Protein AF-A0A353BB73-F1 (afdb_monomer)

pLDDT: mean 84.13, std 10.79, range [51.28, 96.62]

Structure (mmCIF, N/CA/C/O backbone):
data_AF-A0A353BB73-F1
#
_entry.id   AF-A0A353BB73-F1
#
loop_
_atom_site.group_PDB
_atom_site.id
_atom_site.type_symbol
_atom_site.label_atom_id
_atom_site.label_alt_id
_atom_site.label_comp_id
_atom_site.label_asym_id
_atom_site.label_entity_id
_atom_site.label_seq_id
_atom_site.pdbx_PDB_ins_code
_atom_site.Cartn_x
_atom_site.Cartn_y
_atom_site.Cartn_z
_atom_site.occupancy
_atom_site.B_iso_or_equiv
_atom_site.auth_seq_id
_atom_site.auth_comp_id
_atom_site.auth_asym_id
_atom_site.auth_atom_id
_atom_site.pdbx_PDB_model_num
ATOM 1 N N . MET A 1 1 ? 8.110 -0.715 4.806 1.00 82.62 1 MET A N 1
ATOM 2 C CA . MET A 1 1 ? 6.773 -1.357 4.775 1.00 82.62 1 MET A CA 1
ATOM 3 C C . MET A 1 1 ? 6.803 -2.669 5.545 1.00 82.62 1 MET A C 1
ATOM 5 O O . MET A 1 1 ? 6.028 -2.789 6.477 1.00 82.62 1 MET A O 1
ATOM 9 N N . GLN A 1 2 ? 7.721 -3.593 5.231 1.00 82.88 2 GLN A N 1
ATOM 10 C CA . GLN A 1 2 ? 7.862 -4.891 5.917 1.00 82.88 2 GLN A CA 1
ATOM 11 C C . GLN A 1 2 ? 8.074 -4.792 7.433 1.00 82.88 2 GLN A C 1
ATOM 13 O O . GLN A 1 2 ? 7.359 -5.449 8.178 1.00 82.88 2 GLN A O 1
ATOM 18 N N . GLU A 1 3 ? 8.935 -3.880 7.890 1.00 87.50 3 GLU A N 1
ATOM 19 C CA . GLU A 1 3 ? 9.157 -3.589 9.322 1.00 87.50 3 GLU A CA 1
ATOM 20 C C . GLU A 1 3 ? 7.880 -3.209 10.092 1.00 87.50 3 GLU A C 1
ATOM 22 O O . GLU A 1 3 ? 7.816 -3.355 11.305 1.00 87.50 3 GLU A O 1
ATOM 27 N N . HIS A 1 4 ? 6.853 -2.733 9.385 1.00 89.38 4 HIS A N 1
ATOM 28 C CA . HIS A 1 4 ? 5.583 -2.298 9.958 1.00 89.38 4 HIS A CA 1
ATOM 29 C C . HIS A 1 4 ? 4.425 -3.255 9.644 1.00 89.38 4 HIS A C 1
ATOM 31 O O . HIS A 1 4 ? 3.269 -2.901 9.867 1.00 89.38 4 HIS A O 1
ATOM 37 N N . ALA A 1 5 ? 4.689 -4.449 9.103 1.00 86.50 5 ALA A N 1
ATOM 38 C CA . ALA A 1 5 ? 3.640 -5.381 8.681 1.00 86.50 5 ALA A CA 1
ATOM 39 C C . ALA A 1 5 ? 2.639 -5.694 9.810 1.00 86.50 5 ALA A C 1
ATOM 41 O O . ALA A 1 5 ? 1.430 -5.706 9.583 1.00 86.50 5 ALA A O 1
ATOM 42 N N . GLU A 1 6 ? 3.131 -5.867 11.039 1.00 88.81 6 GLU A N 1
ATOM 43 C CA . GLU A 1 6 ? 2.280 -6.127 12.204 1.00 88.81 6 GLU A CA 1
ATOM 44 C C . GLU A 1 6 ? 1.438 -4.905 12.613 1.00 88.81 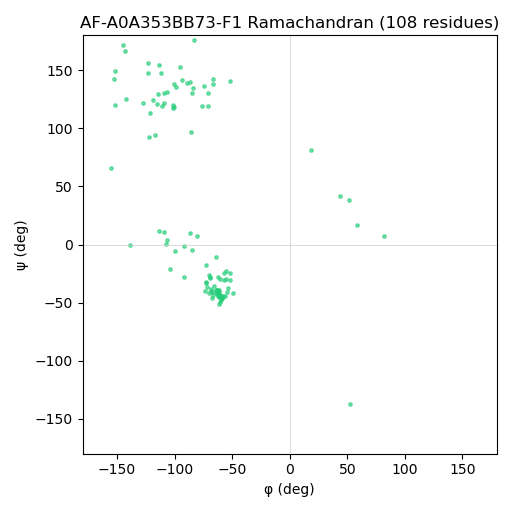6 GLU A C 1
ATOM 46 O O . GLU A 1 6 ? 0.324 -5.073 13.103 1.00 88.81 6 GLU A O 1
ATOM 51 N N . ASP A 1 7 ? 1.905 -3.675 12.367 1.00 92.31 7 ASP A N 1
ATOM 52 C CA . ASP A 1 7 ? 1.111 -2.464 12.620 1.00 92.31 7 ASP A CA 1
ATOM 53 C C . ASP A 1 7 ? -0.093 -2.389 11.672 1.00 92.31 7 ASP A C 1
ATOM 55 O O . ASP A 1 7 ? -1.207 -2.096 12.105 1.00 92.31 7 ASP A O 1
ATOM 59 N N . PHE A 1 8 ? 0.111 -2.697 10.387 1.00 92.06 8 PHE A N 1
ATOM 60 C CA . PHE A 1 8 ? -0.980 -2.771 9.409 1.00 92.06 8 PHE A CA 1
ATOM 61 C C . PHE A 1 8 ? -1.975 -3.878 9.764 1.00 92.06 8 PHE A C 1
ATOM 63 O O . PHE A 1 8 ? -3.184 -3.645 9.748 1.00 92.06 8 PHE A O 1
ATOM 70 N N . LYS A 1 9 ? -1.475 -5.046 10.184 1.00 89.94 9 LYS A N 1
ATOM 71 C CA . LYS A 1 9 ? -2.313 -6.165 10.628 1.00 89.94 9 LYS A CA 1
ATOM 72 C C . LYS A 1 9 ? -3.176 -5.800 11.839 1.00 89.94 9 LYS A C 1
ATOM 74 O O . LYS A 1 9 ? -4.368 -6.088 11.839 1.00 89.94 9 LYS A O 1
ATOM 79 N N . LYS A 1 10 ? -2.608 -5.132 12.851 1.00 93.12 10 LYS A N 1
ATOM 80 C CA . LYS A 1 10 ? -3.352 -4.656 14.036 1.00 93.12 10 LYS A CA 1
ATOM 81 C C . LYS A 1 10 ? -4.461 -3.666 13.682 1.00 93.12 10 LYS A C 1
ATOM 83 O O . LYS A 1 10 ? -5.473 -3.622 14.368 1.00 93.12 10 LYS A O 1
ATOM 88 N N . LEU A 1 11 ? -4.278 -2.901 12.609 1.00 92.44 11 LEU A N 1
ATOM 89 C CA . LEU A 1 11 ? -5.272 -1.967 12.076 1.00 92.44 11 LEU A CA 1
ATOM 90 C C . LEU A 1 11 ? -6.256 -2.631 11.100 1.00 92.44 11 LEU A C 1
ATOM 92 O O . LEU A 1 11 ? -7.022 -1.931 10.441 1.00 92.44 11 LEU A O 1
ATOM 96 N N . ASN A 1 12 ? -6.237 -3.966 11.002 1.00 91.44 12 ASN A N 1
ATOM 97 C CA . ASN A 1 12 ? -7.043 -4.752 10.071 1.00 91.44 12 ASN A CA 1
ATOM 98 C C . ASN A 1 12 ? -6.913 -4.267 8.614 1.00 91.44 12 ASN A C 1
ATOM 100 O O . ASN A 1 12 ? -7.898 -4.200 7.878 1.00 91.44 12 ASN A O 1
ATOM 104 N N . ALA A 1 13 ? -5.698 -3.877 8.219 1.00 93.25 13 ALA A N 1
ATOM 105 C CA . ALA A 1 13 ? -5.387 -3.378 6.889 1.00 93.25 13 ALA A CA 1
ATOM 106 C C . ALA A 1 13 ? -4.540 -4.389 6.107 1.00 93.25 13 ALA A C 1
ATOM 108 O O . ALA A 1 13 ? -3.503 -4.857 6.585 1.00 93.25 13 ALA A O 1
ATOM 109 N N . GLU A 1 14 ? -4.957 -4.677 4.876 1.00 93.06 14 GLU A N 1
ATOM 110 C CA . GLU A 1 14 ? -4.181 -5.464 3.919 1.00 93.06 14 GLU A CA 1
ATOM 111 C C . GLU A 1 14 ? -3.265 -4.550 3.093 1.00 93.06 14 GLU A C 1
ATOM 113 O O . GLU A 1 14 ? -3.660 -3.464 2.663 1.00 93.06 14 GLU A O 1
ATOM 118 N N . LEU A 1 15 ? -2.028 -4.994 2.852 1.00 92.62 15 LEU A N 1
ATOM 119 C CA . LEU A 1 15 ? -1.100 -4.317 1.951 1.00 92.62 15 LEU A CA 1
ATOM 120 C C . LEU A 1 15 ? -1.053 -5.035 0.603 1.00 92.62 15 LEU A C 1
ATOM 122 O O . LEU A 1 15 ? -0.646 -6.195 0.523 1.00 92.62 15 LEU A O 1
ATOM 126 N N . ILE A 1 16 ? -1.412 -4.299 -0.449 1.00 92.31 16 ILE A N 1
ATOM 127 C CA . ILE A 1 16 ? -1.433 -4.780 -1.830 1.00 92.31 16 ILE A CA 1
ATOM 128 C C . ILE A 1 16 ? -0.465 -3.939 -2.663 1.00 92.31 16 ILE A C 1
ATOM 130 O O . ILE A 1 16 ? -0.578 -2.712 -2.722 1.00 92.31 16 ILE A O 1
ATOM 134 N N . PHE A 1 17 ? 0.477 -4.599 -3.331 1.00 89.50 17 PHE A N 1
ATOM 135 C CA . PHE A 1 17 ? 1.432 -3.971 -4.240 1.00 89.50 17 PHE A CA 1
ATOM 136 C C . PHE A 1 17 ? 1.127 -4.395 -5.670 1.00 89.50 17 PHE A C 1
ATOM 138 O O . PHE A 1 17 ? 1.185 -5.577 -5.998 1.00 89.50 17 PHE A O 1
ATOM 145 N N . VAL A 1 18 ? 0.813 -3.422 -6.525 1.00 87.88 18 VAL A N 1
ATOM 146 C CA . VAL A 1 18 ? 0.486 -3.663 -7.934 1.00 87.88 18 VAL A CA 1
ATOM 147 C C . VAL A 1 18 ? 1.696 -3.339 -8.802 1.00 87.88 18 VAL A C 1
ATOM 149 O O . VAL A 1 18 ? 2.146 -2.192 -8.859 1.00 87.88 18 VAL A O 1
ATOM 152 N N . PHE A 1 19 ? 2.203 -4.345 -9.503 1.00 84.44 19 PHE A N 1
ATOM 153 C CA . PHE A 1 19 ? 3.295 -4.224 -10.462 1.00 84.44 19 PHE A CA 1
ATOM 154 C C . PHE A 1 19 ? 2.715 -4.142 -11.873 1.00 84.44 19 PHE A C 1
ATOM 156 O O . PHE A 1 19 ? 1.807 -4.894 -12.219 1.00 84.44 19 PHE A O 1
ATOM 163 N N . ARG A 1 20 ? 3.228 -3.222 -12.696 1.00 79.56 20 ARG A N 1
ATOM 164 C CA . ARG A 1 20 ? 2.926 -3.197 -14.134 1.00 79.56 20 ARG A CA 1
ATOM 165 C C . ARG A 1 20 ? 3.874 -4.146 -14.835 1.00 79.56 20 ARG A C 1
ATOM 167 O O . ARG A 1 20 ? 5.071 -4.015 -14.597 1.00 79.56 20 ARG A O 1
ATOM 174 N N . GLU A 1 21 ? 3.323 -5.024 -15.670 1.00 66.19 21 GLU A N 1
ATOM 175 C CA . GLU A 1 21 ? 4.021 -5.844 -16.668 1.00 66.19 21 GLU A CA 1
ATOM 176 C C . GLU A 1 21 ? 5.539 -5.974 -16.433 1.00 66.19 21 GLU A C 1
ATOM 178 O O . GLU A 1 21 ? 6.361 -5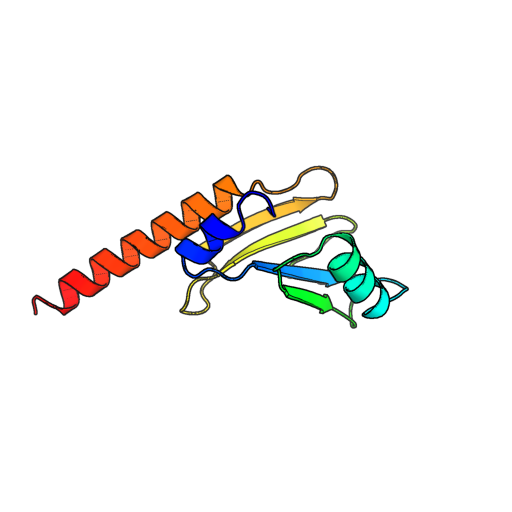.271 -17.024 1.00 66.19 21 GLU A O 1
ATOM 183 N N . GLU A 1 22 ? 5.932 -6.883 -15.540 1.00 62.34 22 GLU A N 1
ATOM 184 C CA . GLU A 1 22 ? 7.316 -7.339 -15.525 1.00 62.34 22 GLU A CA 1
ATOM 185 C C . GLU A 1 22 ? 7.510 -8.272 -16.723 1.00 62.34 22 GLU A C 1
ATOM 187 O O . GLU A 1 22 ? 6.678 -9.144 -16.961 1.00 62.34 22 GLU A O 1
ATOM 192 N N . ARG A 1 23 ? 8.621 -8.147 -17.463 1.00 64.69 23 ARG A N 1
ATOM 193 C CA . ARG A 1 23 ? 8.951 -9.019 -18.617 1.00 64.69 23 ARG A CA 1
ATOM 194 C C . ARG A 1 23 ? 8.875 -10.520 -18.277 1.00 64.69 23 ARG A C 1
ATOM 196 O O . ARG A 1 23 ? 8.668 -11.360 -19.145 1.00 64.69 23 ARG A O 1
ATOM 203 N N . SER A 1 24 ? 9.033 -10.840 -16.994 1.00 70.94 24 SER A N 1
ATOM 204 C CA . SER A 1 24 ? 8.985 -12.184 -16.414 1.00 70.94 24 SER A CA 1
ATOM 205 C C . SER A 1 24 ? 7.637 -12.529 -15.752 1.00 70.94 24 SER A C 1
ATOM 207 O O . SER A 1 24 ? 7.433 -13.670 -15.329 1.00 70.94 24 SER A O 1
ATOM 209 N N . GLY A 1 25 ? 6.719 -11.564 -15.665 1.00 77.12 25 GLY A N 1
ATOM 210 C CA . GLY A 1 25 ? 5.353 -11.685 -15.167 1.00 77.12 25 GLY A CA 1
ATOM 211 C C . GLY A 1 25 ? 5.247 -12.316 -13.781 1.00 77.12 25 GLY A C 1
ATOM 212 O O . GLY A 1 25 ? 6.044 -12.056 -12.882 1.00 77.12 25 GLY A O 1
ATOM 213 N N . VAL A 1 26 ? 4.267 -13.208 -13.621 1.00 81.94 26 VAL A N 1
ATOM 214 C CA . VAL A 1 26 ? 3.976 -13.910 -12.357 1.00 81.94 26 VAL A CA 1
ATOM 215 C C . VAL A 1 26 ? 5.198 -14.652 -11.800 1.00 81.94 26 VAL A C 1
ATOM 217 O O . VAL A 1 26 ? 5.326 -14.786 -10.585 1.00 81.94 26 VAL A O 1
ATOM 220 N N . ARG A 1 27 ? 6.125 -15.118 -12.652 1.00 84.75 27 ARG A N 1
ATOM 221 C CA . ARG A 1 27 ? 7.345 -15.800 -12.184 1.00 84.75 27 ARG A CA 1
ATOM 222 C C . ARG A 1 27 ? 8.248 -14.878 -11.374 1.00 84.75 27 ARG A C 1
ATOM 224 O O . ARG A 1 27 ? 8.807 -15.325 -10.379 1.00 84.75 27 ARG A O 1
ATOM 231 N N . ALA A 1 28 ? 8.374 -13.613 -11.766 1.00 82.25 28 ALA A N 1
ATOM 232 C CA . ALA A 1 28 ? 9.176 -12.668 -11.001 1.00 82.25 28 ALA A CA 1
ATOM 233 C C . ALA A 1 28 ? 8.498 -12.282 -9.682 1.00 82.25 28 ALA A C 1
ATOM 235 O O . ALA A 1 28 ? 9.176 -12.249 -8.662 1.00 82.25 28 ALA A O 1
ATOM 236 N N . LEU A 1 29 ? 7.167 -12.145 -9.653 1.00 86.00 29 LEU A N 1
ATOM 237 C CA . LEU A 1 29 ? 6.445 -11.951 -8.389 1.00 86.00 29 LEU A CA 1
ATOM 238 C C . LEU A 1 29 ? 6.610 -13.135 -7.430 1.00 86.00 29 LEU A C 1
ATOM 240 O O . LEU A 1 29 ? 6.818 -12.925 -6.238 1.00 86.00 29 LEU A O 1
ATOM 244 N N . LYS A 1 30 ? 6.561 -14.375 -7.940 1.00 85.44 30 LYS A N 1
ATOM 245 C CA . LYS A 1 30 ? 6.847 -15.573 -7.133 1.00 85.44 30 LYS A CA 1
ATOM 246 C C . LYS A 1 30 ? 8.262 -15.522 -6.564 1.00 85.44 30 LYS A C 1
ATOM 248 O O . LYS A 1 30 ? 8.422 -15.674 -5.362 1.00 85.44 30 LYS A O 1
ATOM 253 N N . LYS A 1 31 ? 9.258 -15.210 -7.400 1.00 86.25 31 LYS A N 1
ATOM 254 C CA . LYS A 1 31 ? 10.646 -15.069 -6.952 1.00 86.25 31 LYS A CA 1
ATOM 255 C C . LYS A 1 31 ? 10.795 -13.997 -5.867 1.00 86.25 31 LYS A C 1
ATOM 257 O O . LYS A 1 31 ? 11.420 -14.272 -4.858 1.00 86.25 31 LYS A O 1
ATOM 262 N N . LEU A 1 32 ? 10.195 -12.817 -6.041 1.00 84.75 32 LEU A N 1
ATOM 263 C CA . LEU A 1 32 ? 10.231 -11.747 -5.035 1.00 84.75 32 LEU A CA 1
ATOM 264 C C . LEU A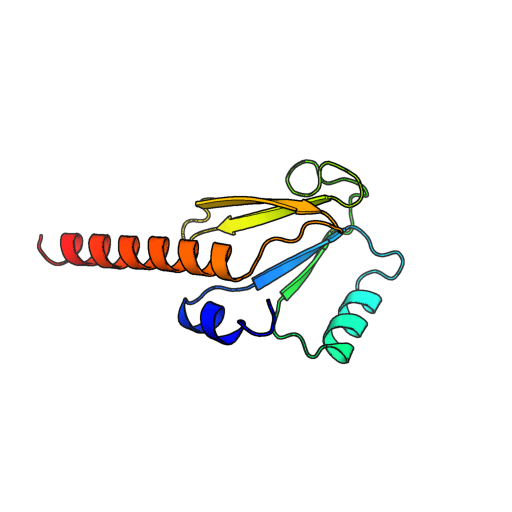 1 32 ? 9.595 -12.183 -3.713 1.00 84.75 32 LEU A C 1
ATOM 266 O O . LEU A 1 32 ? 10.135 -11.913 -2.645 1.00 84.75 32 LEU A O 1
ATOM 270 N N . ARG A 1 33 ? 8.450 -12.865 -3.773 1.00 85.31 33 ARG A N 1
ATOM 271 C CA . ARG A 1 33 ? 7.798 -13.388 -2.572 1.00 85.31 33 ARG A CA 1
ATOM 272 C C . ARG A 1 33 ? 8.689 -14.401 -1.856 1.00 85.31 33 ARG A C 1
ATOM 274 O O . ARG A 1 33 ? 8.788 -14.327 -0.639 1.00 85.31 33 ARG A O 1
ATOM 281 N N . ASP A 1 34 ? 9.300 -15.320 -2.596 1.00 86.69 34 ASP A N 1
ATOM 282 C CA . ASP A 1 34 ? 10.123 -16.389 -2.028 1.00 86.69 34 ASP A CA 1
ATOM 283 C C . ASP A 1 34 ? 11.473 -15.843 -1.505 1.00 86.69 34 ASP A C 1
ATOM 285 O O . ASP A 1 34 ? 11.968 -16.309 -0.488 1.00 86.69 34 ASP A O 1
ATOM 289 N N . GLU A 1 35 ? 12.040 -14.814 -2.148 1.00 86.62 35 GLU A N 1
ATOM 290 C CA . GLU A 1 35 ? 13.302 -14.164 -1.753 1.00 86.62 35 GLU A CA 1
ATOM 291 C C . GLU A 1 35 ? 13.156 -13.278 -0.509 1.00 86.62 35 GLU A C 1
ATOM 293 O O . GLU A 1 35 ? 14.035 -13.258 0.349 1.00 86.62 35 GLU A O 1
ATOM 298 N N . PHE A 1 36 ? 12.050 -12.538 -0.403 1.00 82.25 36 PHE A N 1
ATOM 299 C CA . PHE A 1 36 ? 11.835 -11.564 0.674 1.00 82.25 36 PHE A CA 1
ATOM 300 C C . PHE A 1 36 ? 10.817 -12.025 1.726 1.00 82.25 36 PHE A C 1
ATOM 302 O O . PHE A 1 36 ? 10.461 -11.242 2.612 1.00 82.25 36 PHE A O 1
ATOM 309 N N . GLU A 1 37 ? 10.309 -13.256 1.601 1.00 82.38 37 GLU A N 1
ATOM 310 C CA . GLU A 1 37 ? 9.274 -13.863 2.453 1.00 82.38 37 GLU A CA 1
ATOM 311 C C . GLU A 1 37 ? 8.115 -12.897 2.763 1.00 82.38 37 GLU A C 1
ATOM 313 O O . GLU A 1 37 ? 7.635 -12.761 3.894 1.00 82.38 37 GLU A O 1
ATOM 318 N N . THR A 1 38 ? 7.684 -12.137 1.750 1.00 77.81 38 THR A N 1
ATOM 319 C CA . THR A 1 38 ? 6.750 -11.032 1.981 1.00 77.81 38 THR A CA 1
ATOM 320 C C . THR A 1 38 ? 5.367 -11.568 2.336 1.00 77.81 38 THR A C 1
ATOM 322 O O . THR A 1 38 ? 4.790 -12.345 1.576 1.00 77.81 38 THR A O 1
ATOM 325 N N . LYS A 1 39 ? 4.770 -11.059 3.418 1.00 79.88 39 LYS A N 1
ATOM 326 C CA . LYS A 1 39 ? 3.373 -11.349 3.800 1.00 79.88 39 LYS A CA 1
ATOM 327 C C . LYS A 1 39 ? 2.335 -10.514 3.032 1.00 79.88 39 LYS A C 1
ATOM 329 O O . LYS A 1 39 ? 1.166 -10.502 3.398 1.00 79.88 39 LYS A O 1
ATOM 334 N N . PHE A 1 40 ? 2.769 -9.747 2.034 1.00 86.94 40 PHE A N 1
ATOM 335 C CA . PHE A 1 40 ? 1.920 -8.809 1.305 1.00 86.94 40 PHE A CA 1
ATOM 336 C C . PHE A 1 40 ? 1.377 -9.432 0.029 1.00 86.94 40 PHE A C 1
ATOM 338 O O . PHE A 1 40 ? 2.023 -10.279 -0.590 1.00 86.94 40 PHE A O 1
ATOM 345 N N . THR A 1 41 ? 0.218 -8.949 -0.403 1.00 89.88 41 THR A N 1
ATOM 346 C CA . THR A 1 41 ? -0.365 -9.354 -1.677 1.00 89.88 41 THR A CA 1
ATOM 347 C C . THR A 1 41 ? 0.378 -8.650 -2.809 1.00 89.88 41 THR A C 1
ATOM 349 O O . THR A 1 41 ? 0.412 -7.420 -2.886 1.00 89.88 41 THR A O 1
ATOM 352 N N . LEU A 1 42 ? 0.990 -9.433 -3.699 1.00 89.56 42 LEU A N 1
ATOM 353 C CA . LEU A 1 42 ? 1.634 -8.939 -4.916 1.00 89.56 42 LEU A CA 1
ATOM 354 C C . LEU A 1 42 ? 0.699 -9.198 -6.099 1.00 89.56 42 LEU A C 1
ATOM 356 O O . LEU A 1 42 ? 0.389 -10.346 -6.414 1.00 89.56 42 LEU A O 1
ATOM 360 N N . ALA A 1 43 ? 0.254 -8.133 -6.753 1.00 88.19 43 ALA A N 1
ATOM 361 C CA . ALA A 1 43 ? -0.640 -8.187 -7.900 1.00 88.19 43 ALA A CA 1
ATOM 362 C C . ALA A 1 43 ? 0.087 -7.747 -9.173 1.00 88.19 43 ALA A C 1
ATOM 364 O O . ALA A 1 43 ? 0.958 -6.876 -9.140 1.00 88.19 43 ALA A O 1
ATOM 365 N N . LEU A 1 44 ? -0.297 -8.334 -10.306 1.00 86.50 44 LEU A N 1
ATOM 366 C CA . LEU A 1 44 ? 0.256 -8.012 -11.617 1.00 86.50 44 LEU A CA 1
ATOM 367 C C . LEU A 1 44 ? -0.825 -7.410 -12.511 1.00 86.50 44 LEU A C 1
ATOM 369 O O . LEU A 1 44 ? -1.823 -8.059 -12.815 1.00 86.5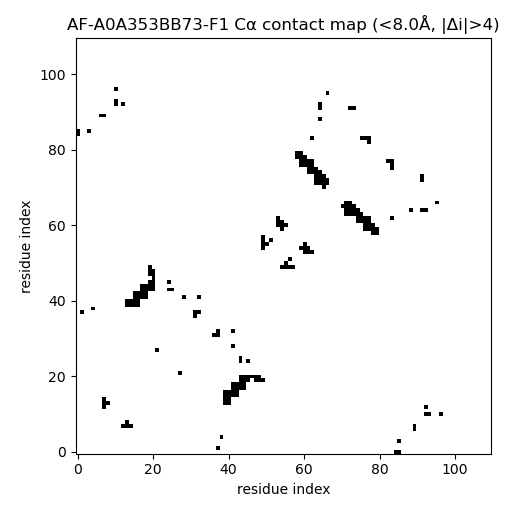0 44 LEU A O 1
ATOM 373 N N . ASP A 1 45 ? -0.591 -6.189 -12.969 1.00 83.69 45 ASP A N 1
ATOM 374 C CA . ASP A 1 45 ? -1.344 -5.577 -14.056 1.00 83.69 45 ASP A CA 1
ATOM 375 C C . ASP A 1 45 ? -0.712 -6.006 -15.386 1.00 83.69 45 ASP A C 1
ATOM 377 O O . ASP A 1 45 ? 0.305 -5.456 -15.821 1.00 83.69 45 ASP A O 1
ATOM 381 N N . LEU A 1 46 ? -1.298 -7.046 -15.987 1.00 72.31 46 LEU A N 1
ATOM 382 C CA . LEU A 1 46 ? -0.823 -7.677 -17.223 1.00 72.31 46 LEU A CA 1
ATOM 383 C C . LEU A 1 46 ? -1.057 -6.828 -18.475 1.00 72.31 46 LEU A C 1
ATOM 385 O O . LEU A 1 46 ? -0.458 -7.112 -19.505 1.00 72.31 46 LEU A O 1
ATOM 389 N N . ASN A 1 47 ? -1.939 -5.828 -18.417 1.00 62.09 47 ASN A N 1
ATOM 390 C CA . ASN A 1 47 ? -2.520 -5.268 -19.634 1.00 62.09 47 ASN A CA 1
ATOM 391 C C . ASN A 1 47 ? -2.011 -3.883 -20.022 1.00 62.09 47 ASN A C 1
ATOM 393 O O . ASN A 1 47 ? -2.495 -3.351 -21.022 1.00 62.09 47 ASN A O 1
ATOM 397 N N . LYS A 1 48 ? -1.090 -3.253 -19.276 1.00 63.44 48 LYS A N 1
ATOM 398 C CA . LY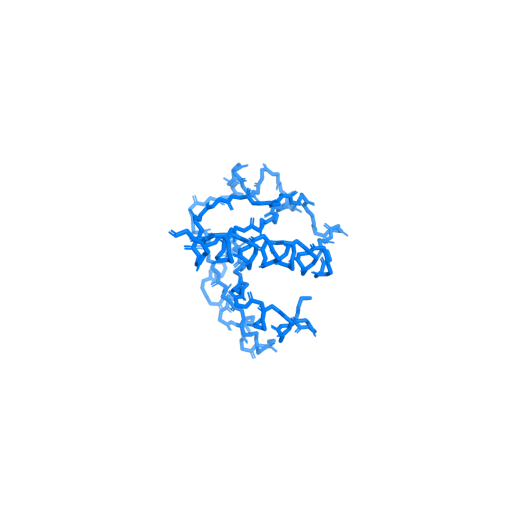S A 1 48 ? -0.702 -1.866 -19.575 1.00 63.44 48 LYS A CA 1
ATOM 399 C C . LYS A 1 48 ? 0.728 -1.485 -19.179 1.00 63.44 48 LYS A C 1
ATOM 401 O O . LYS A 1 48 ? 1.046 -1.313 -18.005 1.00 63.44 48 LYS A O 1
ATOM 406 N N . ALA A 1 49 ? 1.512 -1.073 -20.181 1.00 57.97 49 ALA A N 1
ATOM 407 C CA . ALA A 1 49 ? 2.731 -0.277 -19.995 1.00 57.97 49 ALA A CA 1
ATOM 408 C C . ALA A 1 49 ? 2.470 1.050 -19.235 1.00 57.97 49 ALA A C 1
ATOM 410 O O . ALA A 1 49 ? 3.360 1.608 -18.586 1.00 57.97 49 ALA A O 1
ATOM 411 N N . LYS A 1 50 ? 1.235 1.579 -19.278 1.00 59.66 50 LYS A N 1
ATOM 412 C CA . LYS A 1 50 ? 0.792 2.780 -18.546 1.00 59.66 50 LYS A CA 1
ATOM 413 C C . LYS A 1 50 ? -0.635 2.627 -18.030 1.00 59.66 50 LYS A C 1
ATOM 415 O O . LYS A 1 50 ? -1.556 2.466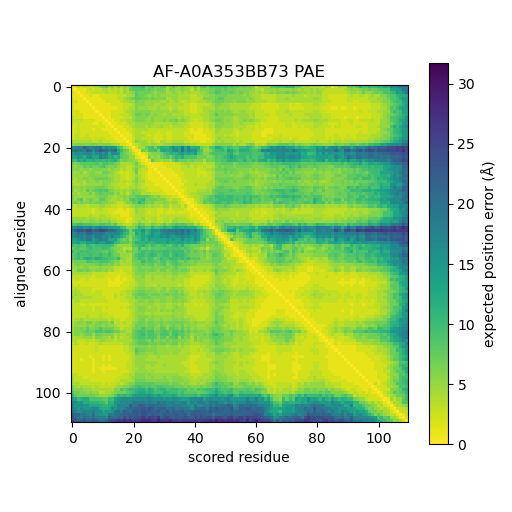 -18.826 1.00 59.66 50 LYS A O 1
ATOM 420 N N . THR A 1 51 ? -0.829 2.818 -16.726 1.00 68.25 51 THR A N 1
ATOM 421 C CA . THR A 1 51 ? -2.166 2.830 -16.118 1.00 68.25 51 THR A CA 1
ATOM 422 C C . THR A 1 51 ? -2.417 4.210 -15.517 1.00 68.25 51 THR A C 1
ATOM 424 O O . THR A 1 51 ? -2.009 4.455 -14.384 1.00 68.25 51 THR A O 1
ATOM 427 N N . PRO A 1 52 ? -3.061 5.145 -16.252 1.00 69.44 52 PRO A N 1
ATOM 428 C CA . PRO A 1 52 ? -3.179 6.552 -15.854 1.00 69.44 52 PRO A CA 1
ATOM 429 C C . PRO A 1 52 ? -3.710 6.778 -14.436 1.00 69.44 52 PRO A C 1
ATOM 431 O O . PRO A 1 52 ? -3.313 7.733 -13.780 1.00 69.44 52 PRO A O 1
ATOM 434 N N . ARG A 1 53 ? -4.567 5.873 -13.948 1.00 75.06 53 ARG A N 1
ATOM 435 C CA . ARG A 1 53 ? -5.202 5.969 -12.628 1.00 75.06 53 ARG A CA 1
ATOM 436 C C . ARG A 1 53 ? -4.222 5.850 -11.456 1.00 75.06 53 ARG A C 1
ATOM 438 O O . ARG A 1 53 ? -4.418 6.520 -10.452 1.00 75.06 53 ARG A O 1
ATOM 445 N N . TYR A 1 54 ? -3.183 5.022 -11.566 1.00 74.00 54 TYR A N 1
ATOM 446 C CA . TYR A 1 54 ? -2.259 4.751 -10.450 1.00 74.00 54 TYR A CA 1
ATOM 447 C C . TYR A 1 54 ? -0.783 4.689 -10.841 1.00 74.00 54 TYR A C 1
ATOM 449 O O . TYR A 1 54 ? 0.083 4.473 -9.999 1.00 74.00 54 TYR A O 1
ATOM 457 N N . SER A 1 55 ? -0.465 4.867 -12.119 1.00 75.56 55 SER A N 1
ATOM 458 C CA . SER A 1 55 ? 0.902 4.906 -12.623 1.00 75.56 55 SER A CA 1
ATOM 459 C C . SER A 1 55 ? 0.969 5.706 -13.937 1.00 75.56 55 SER A C 1
ATOM 461 O O . SER A 1 55 ? 1.220 5.154 -15.017 1.00 75.56 55 SER A O 1
ATOM 463 N N . PRO A 1 56 ? 0.696 7.025 -13.868 1.00 71.69 56 PRO A N 1
ATOM 464 C CA . PRO A 1 56 ? 0.495 7.867 -15.048 1.00 71.69 56 PRO A CA 1
ATOM 465 C C . PRO A 1 56 ? 1.771 8.102 -15.859 1.00 71.69 56 PRO A C 1
ATOM 467 O O . PRO A 1 56 ? 1.703 8.298 -17.072 1.00 71.69 56 PRO A O 1
ATOM 470 N N . LYS A 1 57 ? 2.942 8.068 -15.213 1.00 80.44 57 LYS A N 1
ATOM 471 C CA . LYS A 1 57 ? 4.245 8.307 -15.847 1.00 80.44 57 LYS A CA 1
ATOM 472 C C . LYS A 1 57 ? 5.194 7.114 -15.639 1.00 80.44 57 LYS A C 1
ATOM 474 O O . LYS A 1 57 ? 5.031 6.347 -14.677 1.00 80.44 57 LYS A O 1
ATOM 479 N N . PRO A 1 58 ? 6.202 6.923 -16.511 1.00 79.56 58 PRO A N 1
ATOM 480 C CA . PRO A 1 58 ? 7.265 5.947 -16.274 1.00 79.56 58 PRO A CA 1
ATOM 481 C C . PRO A 1 58 ? 7.904 6.147 -14.895 1.00 79.56 58 PRO A C 1
ATOM 483 O O . PRO A 1 58 ? 8.091 7.283 -14.468 1.00 79.56 58 PRO A O 1
ATOM 486 N N . LYS A 1 59 ? 8.227 5.051 -14.196 1.00 79.94 59 LYS A N 1
ATOM 487 C CA . LYS A 1 59 ? 8.887 5.068 -12.871 1.00 79.94 59 LYS A CA 1
ATOM 488 C C . LYS A 1 59 ? 8.139 5.837 -11.762 1.00 79.94 59 LYS A C 1
ATOM 490 O O . LYS A 1 59 ? 8.725 6.140 -10.723 1.00 79.94 59 LYS A O 1
ATOM 495 N N . THR A 1 60 ? 6.853 6.123 -11.964 1.00 85.75 60 THR A N 1
ATOM 496 C CA . THR A 1 60 ? 5.960 6.708 -10.953 1.00 85.75 60 THR A CA 1
ATOM 497 C C . THR A 1 60 ? 4.875 5.723 -10.562 1.00 85.75 60 THR A C 1
ATOM 499 O O . THR A 1 60 ? 4.513 4.842 -11.344 1.00 85.75 60 THR A O 1
ATOM 502 N N . PHE A 1 61 ? 4.351 5.874 -9.359 1.00 87.31 61 PHE A N 1
ATOM 503 C CA . PHE A 1 61 ? 3.246 5.081 -8.844 1.00 87.31 61 PHE A CA 1
ATOM 504 C C . PHE A 1 61 ? 2.468 5.910 -7.831 1.00 87.31 61 PHE A C 1
ATOM 506 O O . PHE A 1 61 ? 3.027 6.771 -7.155 1.00 87.31 61 PHE A O 1
ATOM 513 N N . THR A 1 62 ? 1.176 5.656 -7.727 1.00 90.00 62 THR A N 1
ATOM 514 C CA . THR A 1 62 ? 0.302 6.306 -6.759 1.00 90.00 62 THR A CA 1
ATOM 515 C C . THR A 1 62 ? -0.040 5.306 -5.673 1.00 90.00 62 THR A C 1
ATOM 517 O O . THR A 1 62 ? -0.418 4.173 -5.959 1.00 90.00 62 THR A O 1
ATOM 520 N N . ASN A 1 63 ? 0.099 5.728 -4.423 1.00 92.62 63 ASN A N 1
ATOM 521 C CA . ASN A 1 63 ? -0.252 4.927 -3.264 1.00 92.62 63 ASN A CA 1
ATOM 522 C C . ASN A 1 63 ? -1.607 5.396 -2.748 1.00 92.62 63 ASN A C 1
ATOM 524 O O . ASN A 1 63 ? -1.839 6.605 -2.650 1.00 92.62 63 ASN A O 1
ATOM 528 N N . PHE A 1 64 ? -2.462 4.454 -2.375 1.00 94.44 64 PHE A N 1
ATOM 529 C CA . PHE A 1 64 ? -3.798 4.745 -1.875 1.00 94.44 64 PHE A CA 1
ATOM 530 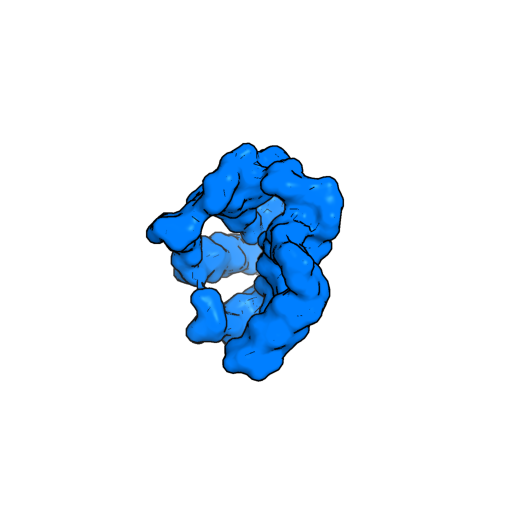C C . PHE A 1 64 ? -3.993 4.143 -0.488 1.00 94.44 64 PHE A C 1
ATOM 532 O O . PHE A 1 64 ? -3.458 3.079 -0.187 1.00 94.44 64 PHE A O 1
ATOM 539 N N . VAL A 1 65 ? -4.790 4.820 0.335 1.00 95.75 65 VAL A N 1
ATOM 540 C CA . VAL A 1 65 ? -5.476 4.198 1.473 1.00 95.75 65 VAL A CA 1
ATOM 541 C C . VAL A 1 65 ? -6.946 4.151 1.114 1.00 95.75 65 VAL A C 1
ATOM 543 O O . VAL A 1 65 ? -7.538 5.194 0.826 1.00 95.75 65 VAL A O 1
ATOM 546 N N . ILE A 1 66 ? -7.510 2.951 1.112 1.00 95.06 66 ILE A N 1
ATOM 547 C CA . ILE A 1 66 ? -8.914 2.692 0.808 1.00 95.06 66 ILE A CA 1
ATOM 548 C C . ILE A 1 66 ? -9.545 2.157 2.092 1.00 95.06 66 ILE A C 1
ATOM 550 O O . ILE A 1 66 ? -8.966 1.279 2.729 1.00 95.06 66 ILE A O 1
ATOM 554 N N . ASP A 1 67 ? -10.672 2.727 2.513 1.00 94.56 67 ASP A N 1
ATOM 555 C CA . ASP A 1 67 ? -11.392 2.228 3.687 1.00 94.56 67 ASP A CA 1
ATOM 556 C C . ASP A 1 67 ? -12.305 1.038 3.350 1.00 94.56 67 ASP A C 1
ATOM 558 O O . ASP A 1 67 ? -12.463 0.650 2.192 1.00 94.56 67 ASP A O 1
ATOM 562 N N . SER A 1 68 ? -12.937 0.460 4.373 1.00 92.31 68 SER A N 1
ATOM 563 C CA . SER A 1 68 ? -13.822 -0.700 4.224 1.00 92.31 68 SER A CA 1
ATOM 564 C C . SER A 1 68 ? -15.080 -0.433 3.388 1.00 92.31 68 SER A C 1
ATOM 566 O O . SER A 1 68 ? -15.781 -1.378 3.048 1.00 92.31 68 SER A O 1
ATOM 568 N N . THR A 1 69 ? -15.384 0.827 3.061 1.00 92.56 69 THR A N 1
ATOM 569 C CA . THR A 1 69 ? -16.499 1.202 2.173 1.00 92.56 69 THR A CA 1
ATOM 570 C C . THR A 1 69 ? -16.064 1.315 0.709 1.00 92.56 69 THR A C 1
ATOM 572 O O . THR A 1 69 ? -16.877 1.612 -0.163 1.00 92.56 69 THR A O 1
ATOM 575 N N . GLY A 1 70 ? -14.776 1.096 0.425 1.00 91.88 70 GLY A N 1
ATOM 576 C CA . GLY A 1 70 ? -14.189 1.270 -0.902 1.00 91.88 70 GLY A CA 1
ATOM 577 C C . GLY A 1 70 ? -13.820 2.720 -1.226 1.00 91.88 70 GLY A C 1
ATOM 578 O O . GLY A 1 70 ? -13.426 3.013 -2.357 1.00 91.88 70 GLY A O 1
ATOM 579 N N . LYS A 1 71 ? -13.911 3.649 -0.264 1.00 94.81 71 LYS A N 1
ATOM 580 C CA . LYS A 1 71 ? -13.591 5.061 -0.492 1.00 94.81 71 LYS A CA 1
ATOM 581 C C . LYS A 1 71 ? -12.092 5.307 -0.350 1.00 94.81 71 LYS A C 1
ATOM 583 O O . LYS A 1 71 ? -11.463 4.893 0.622 1.00 94.81 71 LYS A O 1
ATOM 588 N N . ILE A 1 72 ? -11.518 6.057 -1.291 1.00 95.06 72 ILE A N 1
ATOM 589 C CA . ILE A 1 72 ? -10.1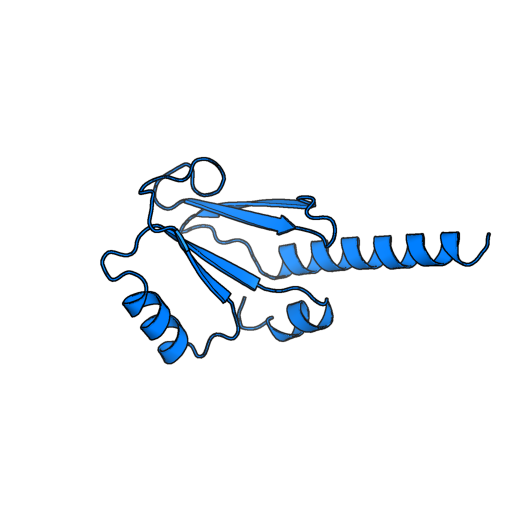35 6.537 -1.185 1.00 95.06 72 ILE A CA 1
ATOM 590 C C . ILE A 1 72 ? -10.072 7.620 -0.104 1.00 95.06 72 ILE A C 1
ATOM 592 O O . ILE A 1 72 ? -10.711 8.668 -0.206 1.00 95.06 72 ILE A O 1
ATOM 596 N N . ARG A 1 73 ? -9.273 7.370 0.931 1.00 96.00 73 ARG A N 1
ATOM 597 C CA . ARG A 1 73 ? -9.079 8.261 2.082 1.00 96.00 73 ARG A CA 1
ATOM 598 C C . ARG A 1 73 ? -7.761 9.016 2.040 1.00 96.00 73 ARG A C 1
ATOM 600 O O . ARG A 1 73 ? -7.635 10.047 2.695 1.00 96.00 73 ARG A O 1
ATOM 607 N N . LEU A 1 74 ? -6.790 8.522 1.278 1.00 95.69 74 LEU A N 1
ATOM 608 C CA . LEU A 1 74 ? -5.512 9.187 1.051 1.00 95.69 74 LEU A CA 1
ATOM 609 C C . LEU A 1 74 ? -4.930 8.768 -0.292 1.00 95.69 74 LEU A C 1
ATOM 611 O O . LEU A 1 74 ? -5.019 7.604 -0.676 1.00 95.69 74 LEU A O 1
ATOM 615 N N . THR A 1 75 ? -4.310 9.729 -0.969 1.00 94.69 75 THR A N 1
ATOM 616 C CA . THR A 1 75 ? -3.563 9.532 -2.210 1.00 94.69 75 THR A CA 1
ATOM 617 C C . THR A 1 75 ? -2.179 10.140 -2.028 1.00 94.69 75 THR A C 1
ATOM 619 O O . THR A 1 75 ? -2.071 11.328 -1.733 1.00 94.69 75 THR A O 1
ATOM 622 N N . ILE A 1 76 ? -1.124 9.341 -2.191 1.00 92.44 76 ILE A N 1
ATOM 623 C CA . ILE A 1 76 ? 0.264 9.812 -2.124 1.00 92.44 76 ILE A CA 1
ATOM 624 C C . ILE A 1 76 ? 0.959 9.486 -3.449 1.00 92.44 76 ILE A C 1
ATOM 626 O O . ILE A 1 76 ? 1.179 8.301 -3.739 1.00 92.44 76 ILE A O 1
ATOM 630 N N . PRO A 1 77 ? 1.339 10.493 -4.255 1.00 90.62 77 PRO A N 1
ATOM 631 C CA . PRO A 1 77 ? 2.170 10.258 -5.425 1.00 90.62 77 PRO A CA 1
ATOM 632 C C . PRO A 1 77 ? 3.568 9.794 -4.996 1.00 90.62 77 PRO A C 1
ATOM 634 O O . PRO A 1 77 ? 4.123 10.265 -4.005 1.00 90.62 77 PRO A O 1
ATOM 637 N N . GLY A 1 78 ? 4.143 8.868 -5.752 1.00 89.31 78 GLY A N 1
ATOM 638 C CA . GLY A 1 78 ? 5.463 8.308 -5.503 1.00 89.31 78 GLY A CA 1
ATOM 639 C C . GLY A 1 78 ? 6.238 8.033 -6.787 1.00 89.31 78 GLY A C 1
ATOM 640 O O . GLY A 1 78 ? 5.709 8.045 -7.905 1.00 89.31 78 GLY A O 1
ATOM 641 N N . SER A 1 79 ? 7.528 7.785 -6.613 1.00 89.00 79 SER A N 1
ATOM 642 C CA . SER A 1 79 ? 8.454 7.409 -7.673 1.00 89.00 79 SER A CA 1
ATOM 643 C C . SER A 1 79 ? 9.499 6.426 -7.155 1.00 89.00 79 SER A C 1
ATOM 645 O O . SER A 1 79 ? 9.605 6.163 -5.956 1.00 89.00 79 SER A O 1
ATOM 647 N N . VAL A 1 80 ? 10.304 5.881 -8.067 1.00 83.69 80 VAL A N 1
ATOM 648 C CA . VAL A 1 80 ? 11.426 5.001 -7.703 1.00 83.69 80 VAL A CA 1
ATOM 649 C C . VAL A 1 80 ? 12.422 5.660 -6.737 1.00 83.69 80 VAL A C 1
ATOM 651 O O . VAL A 1 80 ? 12.999 4.953 -5.915 1.00 83.69 80 VAL A O 1
ATOM 654 N N . THR A 1 81 ? 12.584 6.988 -6.803 1.00 85.69 81 THR A N 1
ATOM 655 C CA . THR A 1 81 ? 13.466 7.777 -5.924 1.00 85.69 81 THR A CA 1
ATOM 656 C C . THR A 1 81 ? 12.752 8.316 -4.688 1.00 85.69 81 THR A C 1
ATOM 658 O O . THR A 1 81 ? 13.379 8.489 -3.647 1.00 85.69 81 THR A O 1
ATOM 661 N N . THR A 1 82 ? 11.442 8.547 -4.771 1.00 87.12 82 THR A N 1
ATOM 662 C CA . THR A 1 82 ? 10.649 9.144 -3.694 1.00 87.12 82 THR A CA 1
ATOM 663 C C . THR A 1 82 ? 9.521 8.199 -3.314 1.00 87.12 82 THR A C 1
ATOM 665 O O . THR A 1 82 ? 8.435 8.216 -3.899 1.00 87.12 82 THR A O 1
ATOM 668 N N . ARG A 1 83 ? 9.785 7.348 -2.319 1.00 86.31 83 ARG A N 1
ATOM 669 C CA . ARG A 1 83 ? 8.817 6.361 -1.830 1.00 86.31 83 ARG A CA 1
ATOM 670 C C . ARG A 1 83 ? 8.018 6.902 -0.650 1.00 86.31 83 ARG A C 1
ATOM 672 O O . ARG A 1 83 ? 8.558 7.567 0.234 1.00 86.31 83 ARG A O 1
ATOM 679 N N . ALA A 1 84 ? 6.732 6.566 -0.611 1.00 89.38 84 ALA A N 1
ATOM 680 C CA . ALA A 1 84 ? 5.883 6.870 0.529 1.00 89.38 84 ALA A CA 1
ATOM 681 C C . ALA A 1 84 ? 6.332 6.072 1.767 1.00 89.38 84 ALA A C 1
ATOM 683 O O . ALA A 1 84 ? 6.661 4.886 1.683 1.00 89.38 84 ALA A O 1
ATOM 684 N N . LYS A 1 85 ? 6.351 6.728 2.931 1.00 91.06 85 LYS A N 1
ATOM 685 C CA . LYS A 1 85 ? 6.777 6.117 4.198 1.00 91.06 85 LYS A CA 1
ATOM 686 C C . LYS A 1 85 ? 5.604 5.411 4.877 1.00 91.06 85 LYS A C 1
ATOM 688 O O . LYS A 1 85 ? 4.516 5.974 4.954 1.00 91.06 85 LYS A O 1
ATOM 693 N N . ALA A 1 86 ? 5.857 4.239 5.467 1.00 91.56 86 ALA A N 1
ATOM 694 C CA . ALA A 1 86 ? 4.860 3.442 6.198 1.00 91.56 86 ALA A CA 1
ATOM 695 C C . ALA A 1 86 ? 4.069 4.265 7.232 1.00 91.56 86 ALA A C 1
ATOM 697 O O . ALA A 1 86 ? 2.847 4.171 7.304 1.00 91.56 86 ALA A O 1
ATOM 698 N N . LYS A 1 87 ? 4.765 5.147 7.964 1.00 93.75 87 LYS A N 1
ATOM 699 C CA . LYS A 1 87 ? 4.176 6.027 8.984 1.00 93.75 87 LYS A CA 1
ATOM 700 C C . LYS A 1 87 ? 3.006 6.873 8.467 1.00 93.75 87 LYS A C 1
ATOM 702 O O . LYS A 1 87 ? 2.042 7.050 9.201 1.00 93.75 87 LYS A O 1
ATOM 707 N N . ALA A 1 88 ? 3.063 7.362 7.225 1.00 94.06 88 ALA A N 1
ATOM 708 C CA . ALA A 1 88 ? 1.987 8.175 6.653 1.00 94.06 88 ALA A CA 1
ATOM 709 C C . ALA A 1 88 ? 0.698 7.357 6.464 1.00 94.06 88 ALA A C 1
ATOM 711 O O . ALA A 1 88 ? -0.391 7.821 6.793 1.00 94.06 88 ALA A O 1
ATOM 712 N N . PHE A 1 89 ? 0.828 6.112 6.001 1.00 95.00 89 PHE A N 1
ATOM 713 C CA . PHE A 1 89 ? -0.302 5.197 5.846 1.00 95.00 89 PHE A CA 1
ATOM 714 C C . PHE A 1 89 ? -0.890 4.795 7.199 1.00 95.00 89 PHE A C 1
ATOM 716 O O . PHE A 1 89 ? -2.100 4.865 7.386 1.00 95.00 89 PHE A O 1
ATOM 723 N N . ILE A 1 90 ? -0.035 4.441 8.163 1.00 95.06 90 ILE A N 1
ATOM 724 C CA . ILE A 1 90 ? -0.452 4.049 9.518 1.00 95.06 90 ILE A CA 1
ATOM 725 C C . ILE A 1 90 ? -1.190 5.192 10.215 1.00 95.06 90 ILE A C 1
ATOM 727 O O . ILE A 1 90 ? -2.227 4.961 10.831 1.00 95.06 90 ILE A O 1
ATOM 731 N N . ALA A 1 91 ? -0.687 6.425 10.106 1.00 95.81 91 ALA A N 1
ATOM 732 C CA . ALA A 1 91 ? -1.356 7.594 10.666 1.00 95.81 91 ALA A CA 1
ATOM 733 C C . ALA A 1 91 ? -2.775 7.746 10.101 1.00 95.81 91 ALA A C 1
ATOM 735 O O . ALA A 1 91 ? -3.723 7.925 10.865 1.00 95.81 91 ALA A O 1
ATOM 736 N N . LYS A 1 92 ? -2.939 7.583 8.781 1.00 96.62 92 LYS A N 1
ATOM 737 C CA . LYS A 1 92 ? -4.259 7.672 8.156 1.00 96.62 92 LYS A CA 1
ATOM 738 C C . LYS A 1 92 ? -5.188 6.526 8.546 1.00 96.62 92 LYS A C 1
ATOM 740 O O . LYS A 1 92 ? -6.365 6.757 8.786 1.00 96.62 92 LYS A O 1
ATOM 745 N N . LEU A 1 93 ? -4.679 5.301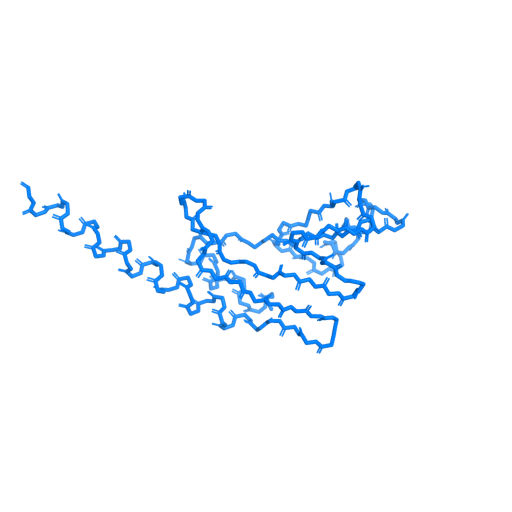 8.637 1.00 95.38 93 LEU A N 1
ATOM 746 C CA . LEU A 1 93 ? -5.471 4.148 9.073 1.00 95.38 93 LEU A CA 1
ATOM 747 C C . LEU A 1 93 ? -5.967 4.309 10.517 1.00 95.38 93 LEU A C 1
ATOM 749 O O . LEU A 1 93 ? -7.124 4.011 10.795 1.00 95.38 93 LEU A O 1
ATOM 753 N N . LYS A 1 94 ? -5.139 4.858 11.415 1.00 95.38 94 LYS A N 1
ATOM 754 C CA . LYS A 1 94 ? -5.548 5.190 12.791 1.00 95.38 94 LYS A CA 1
ATOM 755 C C . LYS A 1 94 ? -6.646 6.255 12.840 1.00 95.38 94 LYS A C 1
ATOM 757 O O . LYS A 1 94 ? -7.554 6.152 13.658 1.00 95.38 94 LYS A O 1
ATOM 762 N N . GLU A 1 95 ? -6.578 7.262 11.968 1.00 95.38 95 GLU A N 1
ATOM 763 C CA . GLU A 1 95 ? -7.635 8.274 11.826 1.00 95.38 95 GLU A CA 1
ATOM 764 C C . GLU A 1 95 ? -8.967 7.621 11.424 1.00 95.38 95 GLU A C 1
ATOM 766 O O . GLU A 1 95 ? -9.976 7.821 12.099 1.00 95.38 95 GLU A O 1
ATOM 771 N N . ILE A 1 96 ? -8.947 6.765 10.394 1.00 93.81 96 ILE A N 1
ATOM 772 C CA . ILE A 1 96 ? -10.124 6.020 9.911 1.00 93.81 96 ILE A CA 1
ATOM 773 C C . ILE A 1 96 ? -10.700 5.125 11.018 1.00 93.81 96 ILE A C 1
ATOM 775 O O . ILE A 1 96 ? -11.912 5.091 11.231 1.00 93.81 96 ILE A O 1
ATOM 779 N N . GLU A 1 97 ? -9.849 4.409 11.755 1.00 92.19 97 GLU A N 1
ATOM 780 C CA . GLU A 1 97 ? -10.290 3.561 12.865 1.00 92.19 97 GLU A CA 1
ATOM 781 C C . GLU A 1 97 ? -10.949 4.388 13.984 1.00 92.19 97 GLU A C 1
ATOM 783 O O . GLU A 1 97 ? -11.984 3.995 14.532 1.00 92.19 97 GLU A O 1
ATOM 788 N N . GLY A 1 98 ? -10.378 5.553 14.307 1.00 91.88 98 GLY A N 1
ATOM 789 C CA . GLY A 1 98 ? -10.927 6.481 15.292 1.00 91.88 98 GLY A CA 1
ATOM 790 C C . GLY A 1 98 ? -12.302 7.027 14.899 1.00 91.88 98 GLY A C 1
ATOM 791 O O . GLY A 1 98 ? -13.190 7.113 15.746 1.00 91.88 98 GLY A O 1
ATOM 792 N N . GLU A 1 99 ? -12.508 7.350 13.622 1.00 90.88 99 GLU A N 1
ATOM 793 C CA . GLU A 1 99 ? -13.821 7.740 13.087 1.00 90.88 99 GLU A CA 1
ATOM 794 C C . GLU A 1 99 ? -14.846 6.609 13.211 1.00 90.88 99 GLU A C 1
ATOM 796 O O . GLU A 1 99 ? -15.965 6.848 13.667 1.00 90.88 99 GLU A O 1
ATOM 801 N N . ARG A 1 100 ? -14.457 5.370 12.874 1.00 85.38 100 ARG A N 1
ATOM 802 C CA . ARG A 1 100 ? -15.341 4.198 12.969 1.00 85.38 100 ARG A CA 1
ATOM 803 C C . ARG A 1 100 ? -15.843 3.992 14.395 1.00 85.38 100 ARG A C 1
ATOM 805 O O . ARG A 1 100 ? -17.037 3.812 14.603 1.00 85.38 100 ARG A O 1
ATOM 812 N N . LYS A 1 101 ? -14.942 4.069 15.380 1.00 86.06 101 LYS A N 1
ATOM 813 C CA . LYS A 1 101 ? -15.286 3.911 16.804 1.00 86.06 101 LYS A CA 1
ATOM 814 C C . LYS A 1 101 ? -16.265 4.987 17.284 1.00 86.06 101 LYS A C 1
ATOM 816 O O . LYS A 1 101 ? -17.194 4.670 18.019 1.00 86.06 101 LYS A O 1
ATOM 821 N N . LYS A 1 102 ? -16.097 6.236 16.833 1.00 82.19 102 LYS A N 1
ATOM 822 C CA . LYS A 1 102 ? -17.013 7.345 17.159 1.00 82.19 102 LYS A CA 1
ATOM 823 C C . LYS A 1 102 ? -18.394 7.179 16.521 1.00 82.19 102 LYS A C 1
ATOM 825 O O . LYS A 1 102 ? -19.386 7.507 17.163 1.00 82.19 102 LYS A O 1
ATOM 830 N N . GLY A 1 103 ? -18.458 6.684 15.283 1.00 74.06 103 GLY A N 1
ATOM 831 C CA . GLY A 1 103 ? -19.723 6.371 14.609 1.00 74.06 103 GLY A CA 1
ATOM 832 C C . GLY A 1 103 ? -20.508 5.291 15.354 1.00 74.06 103 GLY A C 1
ATOM 833 O O . GLY A 1 103 ? -21.639 5.527 15.759 1.00 74.06 103 GLY A O 1
ATOM 834 N N . SER A 1 104 ? -19.858 4.166 15.669 1.00 71.56 104 SER A N 1
ATOM 835 C CA . SER A 1 104 ? -20.501 3.045 16.370 1.00 71.56 104 SER A CA 1
ATOM 836 C C . SER A 1 104 ? -21.003 3.388 17.781 1.00 71.56 104 SER A C 1
ATOM 838 O O . SER A 1 104 ? -21.967 2.788 18.241 1.00 71.56 104 SER A O 1
ATOM 840 N N . GLN A 1 105 ? -20.384 4.348 18.480 1.00 63.91 105 GLN A N 1
ATOM 841 C CA . GLN A 1 105 ? -20.869 4.818 19.788 1.00 63.91 105 GLN A CA 1
ATOM 842 C C . GLN A 1 105 ? -22.135 5.680 19.691 1.00 63.91 105 GLN A C 1
ATOM 844 O O . GLN A 1 105 ? -22.962 5.639 20.601 1.00 63.91 105 GLN A O 1
ATOM 849 N N . LYS A 1 106 ? -22.300 6.447 18.604 1.00 61.34 106 LYS A N 1
ATOM 850 C CA . LYS A 1 106 ? -23.523 7.228 18.369 1.00 61.34 106 LYS A CA 1
ATOM 851 C C . LYS A 1 106 ? -24.713 6.325 18.053 1.00 61.34 106 LYS A C 1
ATOM 853 O O . LYS A 1 106 ? -25.782 6.539 18.613 1.00 61.34 106 LYS A O 1
ATOM 858 N N . ASP A 1 107 ? -24.495 5.299 17.236 1.00 60.75 107 ASP A N 1
ATOM 859 C CA . ASP A 1 107 ? -25.552 4.365 16.830 1.00 60.75 107 ASP A CA 1
ATOM 860 C C . ASP A 1 107 ? -26.016 3.459 17.984 1.00 60.75 107 ASP A C 1
ATOM 862 O O . ASP A 1 107 ? -27.154 3.014 17.996 1.00 60.75 107 ASP A O 1
ATOM 866 N N . ALA A 1 108 ? -25.159 3.207 18.980 1.00 60.84 108 ALA A N 1
ATOM 867 C CA . ALA A 1 108 ? -25.499 2.410 20.163 1.00 60.84 108 ALA A CA 1
ATOM 868 C C . ALA A 1 108 ? -26.185 3.211 21.292 1.00 60.84 108 ALA A C 1
ATOM 870 O O . ALA A 1 108 ? -26.552 2.628 22.310 1.00 60.84 108 ALA A O 1
ATOM 871 N N . SER A 1 109 ? -26.310 4.535 21.143 1.00 57.56 109 SER A N 1
ATOM 872 C CA . SER A 1 109 ? -26.906 5.438 22.145 1.00 57.56 109 SER A CA 1
ATOM 873 C C . SER A 1 109 ? -28.227 6.071 21.675 1.00 57.56 109 SER A C 1
ATOM 875 O O . SER A 1 109 ? -28.684 7.031 22.297 1.00 57.56 109 SER A O 1
ATOM 877 N N . SER A 1 110 ? -28.804 5.579 20.570 1.00 51.28 110 SER A N 1
ATOM 878 C CA . SER A 1 110 ? -30.116 5.967 20.016 1.00 51.28 110 SER A CA 1
ATOM 879 C C . SER A 1 110 ? -31.055 4.767 20.013 1.00 51.28 110 SER A C 1
ATOM 881 O O . SER A 1 110 ? -32.270 4.991 20.188 1.00 51.28 110 SER A O 1
#

Foldseek 3Di:
DQVCPVLCVVLVHAAEAEDEDDVCFPVVVVVVCVVVVDPHHYHYPDDDPADCVARHDPQKGWDFDADPVRDTQDIDIAGPVGDDDPVVNSVSSVVVVVVVVVVVVVVVVD

Secondary structure (DSSP, 8-state):
-GGGHHHHHHTT---EEEEE--TTTHHHHHHHHHHHT--SEEEEETT-S-BTTTB-STTEEEEEEE-TTS-EEEEEEEESSSPPPHHHHHHHHHHHHHHHHHHHHHHTT-

Mean predicted aligned error: 6.7 Å

Radius of gyration: 16.41 Å; Cα contacts (8 Å, |Δi|>4): 112; chains: 1; bounding box: 44×27×42 Å

Nearest PDB structures (foldseek):
  3lzc-assembly1_B  TM=4.108E-01  e=7.201E+00  Pyrococcus horikoshii
  3om1-assembly1_A  TM=3.436E-01  e=6.300E+00  Rattus norvegicus
  4gcw-assembly1_A  TM=3.362E-01  e=8.231E+00  Bacillus subtilis subsp. subtilis str. 168

Sequence (110 aa):
MQEHAEDFKKLNAELIFVFREERSGVRALKKLRDEFETKFTLALDLNKAKTPRYSPKPKTFTNFVIDSTGKIRLTIPGSVTTRAKAKAFIAKLKEIEGERKKGSQKDASS

Solvent-accessible surface area (backbone atoms only — not comparable to full-atom values): 6775 Å² total; per-residue (Å²): 95,76,95,44,47,67,61,38,49,75,67,76,46,87,58,75,47,78,42,61,60,50,100,61,43,72,60,48,56,51,49,52,36,70,74,65,68,53,92,54,50,79,43,76,43,81,86,40,102,61,44,70,92,46,24,68,48,89,70,34,38,51,44,74,42,64,48,99,86,71,48,77,78,44,80,44,82,30,32,85,90,47,70,82,57,55,65,63,56,52,54,52,52,52,51,54,53,54,50,50,57,55,52,54,54,54,69,73,73,113